Protein AF-A0A534RTF3-F1 (afdb_monomer_lite)

Radius of gyration: 21.66 Å; chains: 1; bounding box: 36×32×64 Å

Secondary structure (DSSP, 8-state):
--PPPPHHHHHHHHHHHHHHH-----GGGHHHHHHHHHHHHHHTT-SSHHHHHHHHHHSPPPHHHHHHHHHHHS-----TTSSHHHHHHIIIIIHHHHHHHHHHHHT-

Foldseek 3Di:
DPDFADPVLLVLQQVLCCVLPVDHQPPVRSVLVLQLLQVLCVVVVHPGSRRSSCVPNVDPDDPVSNVSSCVSNDDPDDDPCRPVVVVVCCVVPVVVVVVVVVVVVVVD

Structure (mmCIF, N/CA/C/O backbone):
data_AF-A0A534RTF3-F1
#
_entry.id   AF-A0A534RTF3-F1
#
loop_
_atom_site.group_PDB
_atom_site.id
_atom_site.type_symbol
_atom_site.label_atom_id
_atom_site.label_alt_id
_atom_site.label_comp_id
_atom_site.label_asym_id
_atom_site.label_entity_id
_atom_site.label_seq_id
_atom_site.pdbx_PDB_ins_code
_atom_site.Cartn_x
_atom_site.Cartn_y
_atom_site.Cartn_z
_atom_site.occupancy
_atom_site.B_iso_or_equiv
_atom_site.auth_seq_id
_atom_site.auth_comp_id
_atom_site.auth_asym_id
_atom_site.auth_atom_id
_atom_site.pdbx_PDB_model_num
ATOM 1 N N . MET A 1 1 ? 9.918 16.752 -21.967 1.00 36.12 1 MET A N 1
ATOM 2 C CA . MET A 1 1 ? 8.608 16.076 -22.064 1.00 36.12 1 MET A CA 1
ATOM 3 C C . MET A 1 1 ? 8.803 14.637 -21.620 1.00 36.12 1 MET A C 1
ATOM 5 O O . MET A 1 1 ? 9.343 13.854 -22.387 1.00 36.12 1 MET A O 1
ATOM 9 N N . THR A 1 2 ? 8.488 14.307 -20.368 1.00 49.88 2 THR A N 1
ATOM 10 C CA . THR A 1 2 ? 8.573 12.922 -19.883 1.00 49.88 2 THR A CA 1
ATOM 11 C C . THR A 1 2 ? 7.442 12.149 -20.550 1.00 49.88 2 THR A C 1
ATOM 13 O O . THR A 1 2 ? 6.278 12.471 -20.319 1.00 49.88 2 THR A O 1
ATOM 16 N N . ARG A 1 3 ? 7.764 11.216 -21.453 1.00 65.06 3 ARG A N 1
ATOM 17 C CA . ARG A 1 3 ? 6.755 10.302 -22.003 1.00 65.06 3 ARG A CA 1
ATOM 18 C C . ARG A 1 3 ? 6.162 9.516 -20.830 1.00 65.06 3 ARG A C 1
ATOM 20 O O . ARG A 1 3 ? 6.918 9.039 -19.988 1.00 65.06 3 ARG A O 1
ATOM 27 N N . GLY A 1 4 ? 4.834 9.475 -20.747 1.00 78.69 4 GLY A N 1
ATOM 28 C CA . GLY A 1 4 ? 4.136 8.637 -19.773 1.00 78.69 4 GLY A CA 1
ATOM 29 C C . GLY A 1 4 ? 4.333 7.158 -20.095 1.00 78.69 4 GLY A C 1
ATOM 30 O O . GLY A 1 4 ? 4.724 6.813 -21.216 1.00 78.69 4 GLY A O 1
ATOM 31 N N . LEU A 1 5 ? 4.072 6.293 -19.117 1.00 92.00 5 LEU A N 1
ATOM 32 C CA . LEU A 1 5 ? 4.116 4.845 -19.334 1.00 92.00 5 LEU A CA 1
ATOM 33 C C . LEU A 1 5 ? 3.007 4.426 -20.306 1.00 92.00 5 LEU A C 1
ATOM 35 O O . LEU A 1 5 ? 1.962 5.071 -20.380 1.00 92.00 5 LEU A O 1
ATOM 39 N N . SER A 1 6 ? 3.223 3.345 -21.057 1.00 95.75 6 SER A N 1
ATOM 40 C CA . SER A 1 6 ? 2.178 2.821 -21.938 1.00 95.75 6 SER A CA 1
ATOM 41 C C . SER A 1 6 ? 1.028 2.217 -21.132 1.00 95.75 6 SER A C 1
ATOM 43 O O . SER A 1 6 ? 1.240 1.616 -20.078 1.00 95.75 6 SER A O 1
ATOM 45 N N . ASP A 1 7 ? -0.186 2.307 -21.672 1.00 96.12 7 ASP A N 1
ATOM 46 C CA . ASP A 1 7 ? -1.395 1.725 -21.077 1.00 96.12 7 ASP A CA 1
ATOM 47 C C . ASP A 1 7 ? -1.240 0.224 -20.786 1.00 96.12 7 ASP A C 1
ATOM 49 O O . ASP A 1 7 ? -1.666 -0.262 -19.741 1.00 96.12 7 ASP A O 1
ATOM 53 N N . GLN A 1 8 ? -0.558 -0.511 -21.672 1.00 96.75 8 GLN A N 1
ATOM 54 C CA . GLN A 1 8 ? -0.248 -1.927 -21.460 1.00 96.75 8 GLN A CA 1
ATOM 55 C C . GLN A 1 8 ? 0.618 -2.135 -20.211 1.00 96.75 8 GLN A C 1
ATOM 57 O O . GLN A 1 8 ? 0.325 -3.009 -19.397 1.00 96.75 8 GLN A O 1
ATOM 62 N N . LEU A 1 9 ? 1.670 -1.328 -20.047 1.00 96.69 9 LEU A N 1
ATOM 63 C CA . LEU A 1 9 ? 2.584 -1.436 -18.914 1.00 96.69 9 LEU A CA 1
ATOM 64 C C . LEU A 1 9 ? 1.892 -1.035 -17.606 1.00 96.69 9 LEU A C 1
ATOM 66 O O . LEU A 1 9 ? 2.083 -1.685 -16.583 1.00 96.69 9 LEU A O 1
ATOM 70 N N . LEU A 1 10 ? 1.042 -0.005 -17.647 1.00 97.81 10 LEU A N 1
ATOM 71 C CA . LEU A 1 10 ? 0.234 0.433 -16.507 1.00 97.81 10 LEU A CA 1
ATOM 72 C C . LEU A 1 10 ? -0.798 -0.616 -16.087 1.00 97.81 10 LEU A C 1
ATOM 74 O O . LEU A 1 10 ? -0.971 -0.845 -14.891 1.00 97.81 10 LEU A O 1
ATOM 78 N N . SER A 1 11 ? -1.438 -1.291 -17.045 1.00 98.00 11 SER A N 1
ATOM 79 C CA . SER A 1 11 ? -2.350 -2.404 -16.757 1.00 98.00 11 SER A CA 1
ATOM 80 C C . SER A 1 11 ? -1.622 -3.544 -16.044 1.00 98.00 11 SER A C 1
ATOM 82 O O . SER A 1 11 ? -2.045 -3.967 -14.970 1.00 98.00 11 SER A O 1
ATOM 84 N N . GLN A 1 12 ? -0.479 -3.982 -16.583 1.00 98.06 12 GLN A N 1
ATOM 85 C CA . GLN A 1 12 ? 0.331 -5.055 -15.991 1.00 98.06 12 GLN A CA 1
ATOM 86 C C . GLN A 1 12 ? 0.856 -4.687 -14.599 1.00 98.06 12 GLN A C 1
ATOM 88 O O . GLN A 1 12 ? 0.835 -5.508 -13.684 1.00 98.06 12 GLN A O 1
ATOM 93 N N . LEU A 1 13 ? 1.298 -3.440 -14.414 1.00 97.81 13 LEU A N 1
ATOM 94 C CA . LEU A 1 13 ? 1.702 -2.934 -13.105 1.00 97.81 13 LEU A CA 1
ATOM 95 C C . LEU A 1 13 ? 0.541 -2.925 -12.115 1.00 97.81 13 LEU A C 1
ATOM 97 O O . LEU A 1 13 ? 0.726 -3.340 -10.977 1.00 97.81 13 LEU A O 1
ATOM 101 N N . SER A 1 14 ? -0.645 -2.473 -12.530 1.00 97.81 14 SER A N 1
ATOM 102 C CA . SER A 1 14 ? -1.828 -2.470 -11.669 1.00 97.81 14 SER A CA 1
ATOM 103 C C . SER A 1 14 ? -2.176 -3.885 -11.210 1.00 97.81 14 SER A C 1
ATOM 105 O O . SER A 1 14 ? -2.444 -4.095 -10.029 1.00 97.81 14 SER A O 1
ATOM 107 N N . GLU A 1 15 ? -2.125 -4.868 -12.109 1.00 98.06 15 GLU A N 1
ATOM 108 C CA . GLU A 1 15 ? -2.339 -6.281 -11.775 1.00 98.06 15 GLU A CA 1
ATOM 109 C C . GLU A 1 15 ? -1.275 -6.803 -10.801 1.00 98.06 15 GLU A C 1
ATOM 111 O O . GLU A 1 15 ? -1.612 -7.387 -9.768 1.00 98.06 15 GLU A O 1
ATOM 116 N N . CYS A 1 16 ? 0.003 -6.535 -11.080 1.00 97.88 16 CYS A N 1
ATOM 117 C CA . CYS A 1 16 ? 1.115 -6.917 -10.214 1.00 97.88 16 CYS A CA 1
ATOM 118 C C . CYS A 1 16 ? 0.949 -6.330 -8.803 1.00 97.88 16 CYS A C 1
ATOM 120 O O . CYS A 1 16 ? 0.914 -7.072 -7.821 1.00 97.88 16 CYS A O 1
ATOM 122 N N . VAL A 1 17 ? 0.748 -5.017 -8.700 1.00 97.38 17 VAL A N 1
ATOM 123 C CA . VAL A 1 17 ? 0.550 -4.302 -7.433 1.00 97.38 17 VAL A CA 1
ATOM 124 C C . VAL A 1 17 ? -0.696 -4.800 -6.700 1.00 97.38 17 VAL A C 1
ATOM 126 O O . VAL A 1 17 ? -0.640 -5.024 -5.492 1.00 97.38 17 VAL A O 1
ATOM 129 N N . THR A 1 18 ? -1.795 -5.064 -7.409 1.00 97.94 18 THR A N 1
ATOM 130 C CA . THR A 1 18 ? -3.000 -5.649 -6.801 1.00 97.94 18 THR A CA 1
ATOM 131 C C . THR A 1 18 ? -2.689 -7.021 -6.200 1.00 97.94 18 THR A C 1
ATOM 133 O O . THR A 1 18 ? -3.084 -7.291 -5.070 1.00 97.94 18 THR A O 1
ATOM 136 N N . SER A 1 19 ? -1.939 -7.871 -6.910 1.00 97.00 19 SER A N 1
ATOM 137 C CA . SER A 1 19 ? -1.600 -9.220 -6.438 1.00 97.00 19 SER A CA 1
ATOM 138 C C . SER A 1 19 ? -0.663 -9.238 -5.225 1.00 97.00 19 SER A C 1
ATOM 140 O O . SER A 1 19 ? -0.788 -10.119 -4.380 1.00 97.00 19 SER A O 1
ATOM 142 N N . GLN A 1 20 ? 0.266 -8.279 -5.130 1.00 96.69 20 GLN A N 1
ATOM 143 C CA . GLN A 1 20 ? 1.298 -8.259 -4.086 1.00 96.69 20 GLN A CA 1
ATOM 144 C C . GLN A 1 20 ? 0.902 -7.414 -2.869 1.00 96.69 20 GLN A C 1
ATOM 146 O O . GLN A 1 20 ? 1.275 -7.740 -1.746 1.00 96.69 20 GLN A O 1
ATOM 151 N N . LEU A 1 21 ? 0.155 -6.326 -3.085 1.00 96.00 21 LEU A N 1
ATOM 152 C CA . LEU A 1 21 ? -0.162 -5.316 -2.067 1.00 96.00 21 LEU A CA 1
ATOM 153 C C . LEU A 1 21 ? -1.669 -5.162 -1.807 1.00 96.00 21 LEU A C 1
ATOM 155 O O . LEU A 1 21 ? -2.056 -4.461 -0.877 1.00 96.00 21 LEU A O 1
ATOM 159 N N . GLY A 1 22 ? -2.536 -5.756 -2.634 1.00 96.69 22 GLY A N 1
ATOM 160 C CA . GLY A 1 22 ? -3.990 -5.555 -2.556 1.00 96.69 22 GLY A CA 1
ATOM 161 C C . GLY A 1 22 ? -4.460 -4.169 -3.017 1.00 96.69 22 GLY A C 1
ATOM 162 O O . GLY A 1 22 ? -5.637 -3.839 -2.878 1.00 96.69 22 GLY A O 1
ATOM 163 N N . LEU A 1 23 ? -3.563 -3.344 -3.569 1.00 96.50 23 LEU A N 1
ATOM 164 C CA . LEU A 1 23 ? -3.877 -1.995 -4.035 1.00 96.50 23 LEU A CA 1
ATOM 165 C C . LEU A 1 23 ? -4.332 -2.028 -5.496 1.00 96.50 23 LEU A C 1
ATOM 167 O O . LEU A 1 23 ? -3.533 -2.257 -6.399 1.00 96.50 23 LEU A O 1
ATOM 171 N N . HIS A 1 24 ? -5.613 -1.753 -5.731 1.00 95.88 24 HIS A N 1
ATOM 172 C CA . HIS A 1 24 ? -6.181 -1.723 -7.077 1.00 95.88 24 HIS A CA 1
ATOM 173 C C . HIS A 1 24 ? -6.130 -0.316 -7.697 1.00 95.88 24 HIS A C 1
ATOM 175 O O . HIS A 1 24 ? -6.667 0.649 -7.139 1.00 95.88 24 HIS A O 1
ATOM 181 N N . PHE A 1 25 ? -5.524 -0.207 -8.884 1.00 97.00 25 PHE A N 1
ATOM 182 C CA . PHE A 1 25 ? -5.394 1.036 -9.649 1.00 97.00 25 PHE A CA 1
ATOM 183 C C . PHE A 1 25 ? -6.191 0.958 -10.963 1.00 97.00 25 PHE A C 1
ATOM 185 O O . PHE A 1 25 ? -5.629 0.646 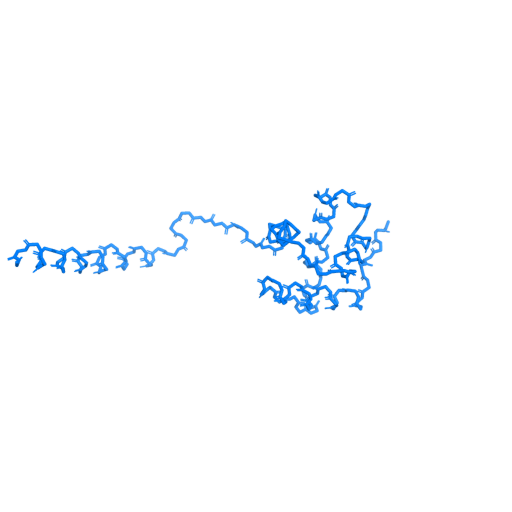-12.014 1.00 97.00 25 PHE A O 1
ATOM 192 N N . PRO A 1 26 ? -7.502 1.277 -10.952 1.00 96.50 26 PRO A N 1
ATOM 193 C CA . PRO A 1 26 ? -8.279 1.339 -12.189 1.00 96.50 26 PRO A CA 1
ATOM 194 C C . PRO A 1 26 ? -7.706 2.405 -13.134 1.00 96.50 26 PRO A C 1
ATOM 196 O O . PRO A 1 26 ? -7.014 3.319 -12.687 1.00 96.50 26 PRO A O 1
ATOM 199 N N . GLN A 1 27 ? -8.054 2.352 -14.423 1.00 96.56 27 GLN A N 1
ATOM 200 C CA . GLN A 1 27 ? -7.514 3.257 -15.452 1.00 96.56 27 GLN A CA 1
ATOM 201 C C . GLN A 1 27 ? -7.587 4.747 -15.071 1.00 96.56 27 GLN A C 1
ATOM 203 O O . GLN A 1 27 ? -6.633 5.497 -15.274 1.00 96.56 27 GLN A O 1
ATOM 208 N N . ALA A 1 28 ? -8.678 5.174 -14.423 1.00 96.75 28 ALA A N 1
ATOM 209 C CA . ALA A 1 28 ? -8.846 6.544 -13.926 1.00 96.75 28 ALA A CA 1
ATOM 210 C C . ALA A 1 28 ? -7.757 6.986 -12.920 1.00 96.75 28 ALA A C 1
ATOM 212 O O . ALA A 1 28 ? -7.506 8.180 -12.766 1.00 96.75 28 ALA A O 1
ATOM 213 N N . ARG A 1 29 ? -7.098 6.034 -12.250 1.00 96.75 29 ARG A N 1
ATOM 214 C CA . ARG A 1 29 ? -6.022 6.234 -11.271 1.00 96.75 29 ARG A CA 1
ATOM 215 C C . ARG A 1 29 ? -4.633 5.859 -11.791 1.00 96.75 29 ARG A C 1
ATOM 217 O O . ARG A 1 29 ? -3.675 5.913 -11.026 1.00 96.75 29 ARG A O 1
ATOM 224 N N . TRP A 1 30 ? -4.460 5.539 -13.073 1.00 96.62 30 TRP A N 1
ATOM 225 C CA . TRP A 1 30 ? -3.131 5.218 -13.614 1.00 96.62 30 TRP A CA 1
ATOM 226 C C . TRP A 1 30 ? -2.125 6.360 -13.497 1.00 96.62 30 TRP A C 1
ATOM 228 O O . TRP A 1 30 ? -0.937 6.113 -13.333 1.00 96.62 30 TRP A O 1
ATOM 238 N N . ARG A 1 31 ? -2.593 7.612 -13.475 1.00 95.75 31 ARG A N 1
ATOM 239 C CA . ARG A 1 31 ? -1.731 8.764 -13.172 1.00 95.75 31 ARG A CA 1
ATOM 240 C C . ARG A 1 31 ? -1.150 8.715 -11.756 1.00 95.75 31 ARG A C 1
ATOM 242 O O . ARG A 1 31 ? -0.039 9.194 -11.546 1.00 95.75 31 ARG A O 1
ATOM 249 N N . ASP A 1 32 ? -1.885 8.160 -10.792 1.00 96.31 32 ASP A N 1
ATOM 250 C CA . ASP A 1 32 ? -1.383 7.942 -9.432 1.00 96.31 32 ASP A CA 1
ATOM 251 C C . ASP A 1 32 ? -0.376 6.798 -9.397 1.00 96.31 32 ASP A C 1
ATOM 253 O O . ASP A 1 32 ? 0.688 6.952 -8.804 1.00 96.31 32 ASP A O 1
ATOM 257 N N . LEU A 1 33 ? -0.689 5.691 -10.079 1.00 97.44 33 LEU A N 1
ATOM 258 C CA . LEU A 1 33 ? 0.214 4.549 -10.202 1.00 97.44 33 LEU A CA 1
ATOM 259 C C . LEU A 1 33 ? 1.544 4.968 -10.837 1.00 97.44 33 LEU A C 1
ATOM 261 O O . LEU A 1 33 ? 2.597 4.733 -10.258 1.00 97.44 33 LEU A O 1
ATOM 265 N N . GLU A 1 34 ? 1.510 5.658 -11.979 1.00 97.06 34 GLU A N 1
ATOM 266 C CA . GLU A 1 34 ? 2.716 6.151 -12.647 1.00 97.06 34 GLU A CA 1
ATOM 267 C C . GLU A 1 34 ? 3.537 7.067 -11.732 1.00 97.06 34 GLU A C 1
ATOM 269 O O . GLU A 1 34 ? 4.764 6.964 -11.686 1.00 97.06 34 GLU A O 1
ATOM 274 N N . ARG A 1 35 ? 2.870 7.962 -10.992 1.00 96.06 35 ARG A N 1
ATOM 275 C CA . ARG A 1 35 ? 3.541 8.859 -10.048 1.00 96.06 35 ARG A CA 1
ATOM 276 C C . ARG A 1 35 ? 4.251 8.072 -8.947 1.00 96.06 35 ARG A C 1
ATOM 278 O O . ARG A 1 35 ? 5.415 8.360 -8.693 1.00 96.06 35 ARG A O 1
ATOM 285 N N . GLY A 1 36 ? 3.594 7.079 -8.350 1.00 97.00 36 GLY A N 1
ATOM 286 C CA . GLY A 1 36 ? 4.209 6.229 -7.329 1.00 97.00 36 GLY A CA 1
ATOM 287 C C . GLY A 1 36 ? 5.364 5.388 -7.875 1.00 97.00 36 GLY A C 1
ATOM 288 O O . GLY A 1 36 ? 6.430 5.358 -7.274 1.00 97.00 36 GLY A O 1
ATOM 289 N N . ILE A 1 37 ? 5.226 4.805 -9.073 1.00 97.56 37 ILE A N 1
ATOM 290 C CA . ILE A 1 37 ? 6.327 4.077 -9.733 1.00 97.56 37 ILE A CA 1
ATOM 291 C C . ILE A 1 37 ? 7.509 5.000 -10.029 1.00 97.56 37 ILE A C 1
ATOM 293 O O . ILE A 1 37 ? 8.661 4.594 -9.891 1.00 97.56 37 ILE A O 1
ATOM 297 N N . ARG A 1 38 ? 7.255 6.256 -10.401 1.00 96.94 38 ARG A N 1
ATOM 298 C CA . ARG A 1 38 ? 8.311 7.252 -10.600 1.00 96.94 38 ARG A CA 1
ATOM 299 C C . ARG A 1 38 ? 9.028 7.606 -9.299 1.00 96.94 38 ARG A C 1
ATOM 301 O O . ARG A 1 38 ? 10.237 7.815 -9.336 1.00 96.94 38 ARG A O 1
ATOM 308 N N . SER A 1 39 ? 8.320 7.689 -8.17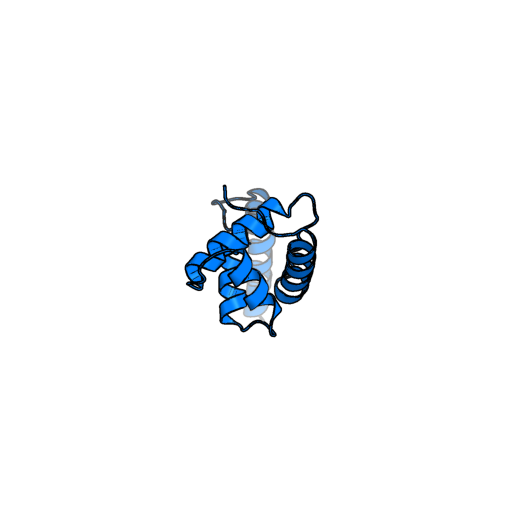6 1.00 96.31 39 SER A N 1
ATOM 309 C CA . SER A 1 39 ? 8.962 7.889 -6.876 1.00 96.31 39 SER A CA 1
ATOM 310 C C . SER A 1 39 ? 9.780 6.662 -6.470 1.00 96.31 39 SER A C 1
ATOM 312 O O . SER A 1 39 ? 10.974 6.797 -6.211 1.00 96.31 39 SER A O 1
ATOM 314 N N . ALA A 1 40 ? 9.199 5.464 -6.574 1.00 97.19 40 ALA A N 1
ATOM 315 C CA . ALA A 1 40 ? 9.884 4.203 -6.295 1.00 97.19 40 ALA A CA 1
ATOM 316 C C . ALA A 1 40 ? 11.126 4.007 -7.181 1.00 97.19 40 ALA A C 1
ATOM 318 O O . ALA A 1 40 ? 12.160 3.543 -6.714 1.00 97.19 40 ALA A O 1
ATOM 319 N N . ALA A 1 41 ? 11.078 4.436 -8.447 1.00 97.06 41 ALA A N 1
ATOM 320 C CA . ALA A 1 41 ? 12.221 4.394 -9.358 1.00 97.06 41 ALA A CA 1
ATOM 321 C C . ALA A 1 41 ? 13.454 5.123 -8.800 1.00 97.06 41 ALA A C 1
ATOM 323 O O . ALA A 1 41 ? 14.578 4.659 -9.002 1.00 97.06 41 ALA A O 1
ATOM 324 N N . ARG A 1 42 ? 13.246 6.237 -8.082 1.00 96.50 42 ARG A N 1
ATOM 325 C CA . ARG A 1 42 ? 14.322 7.005 -7.439 1.00 96.50 42 ARG A CA 1
ATOM 326 C C . ARG A 1 42 ? 14.914 6.251 -6.256 1.00 96.50 42 ARG A C 1
ATOM 328 O O . ARG A 1 42 ? 16.127 6.270 -6.091 1.00 96.50 42 ARG A O 1
ATOM 335 N N . GLU A 1 43 ? 14.074 5.589 -5.468 1.00 96.25 43 GLU A N 1
ATOM 336 C CA . GLU A 1 43 ? 14.511 4.790 -4.321 1.00 96.25 43 GLU A CA 1
ATOM 337 C C . GLU A 1 43 ? 15.258 3.523 -4.759 1.00 96.25 43 GLU A C 1
ATOM 339 O O . GLU A 1 43 ? 16.296 3.183 -4.197 1.00 96.25 43 GLU A O 1
ATOM 344 N N . PHE A 1 44 ? 14.810 2.88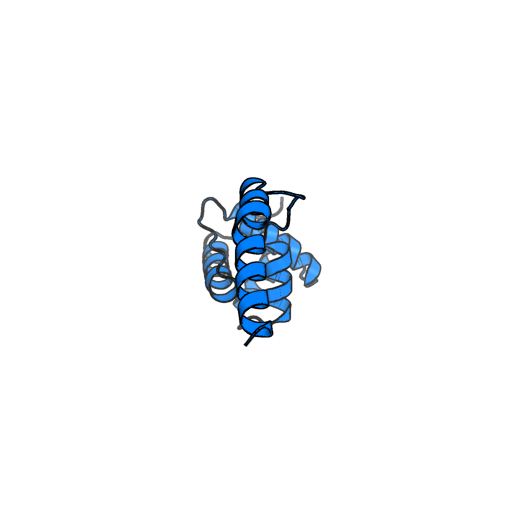6 -5.842 1.00 96.00 44 PHE A N 1
ATOM 345 C CA . PHE A 1 44 ? 15.505 1.753 -6.454 1.00 96.00 44 PHE A CA 1
ATOM 346 C C . PHE A 1 44 ? 16.778 2.138 -7.225 1.00 96.00 44 PHE A C 1
ATOM 348 O O . PHE A 1 44 ? 17.524 1.253 -7.642 1.00 96.00 44 PHE A O 1
ATOM 355 N N . GLY A 1 45 ? 17.031 3.430 -7.461 1.00 95.56 45 GLY A N 1
ATOM 356 C CA . GLY A 1 45 ? 18.170 3.894 -8.263 1.00 95.56 45 GLY A CA 1
ATOM 357 C C . GLY A 1 45 ? 18.056 3.575 -9.760 1.00 95.56 45 GLY A C 1
ATOM 358 O O . GLY A 1 45 ? 19.059 3.547 -10.471 1.00 95.56 45 GLY A O 1
ATOM 359 N N . THR A 1 46 ? 16.844 3.322 -10.253 1.00 95.69 46 THR A N 1
ATOM 360 C CA . THR A 1 46 ? 16.581 3.101 -11.684 1.00 95.69 46 THR A CA 1
ATOM 361 C C . THR A 1 46 ? 16.525 4.435 -12.442 1.00 95.69 46 THR A C 1
ATOM 363 O O . THR A 1 46 ? 16.136 5.452 -11.864 1.00 95.69 46 THR A O 1
ATOM 366 N N . PRO A 1 47 ? 16.898 4.468 -13.736 1.00 93.50 47 PRO A N 1
ATOM 367 C CA . PRO A 1 47 ? 17.050 5.725 -14.475 1.00 93.50 47 PRO A CA 1
ATOM 368 C C . PRO A 1 47 ? 15.725 6.460 -14.714 1.00 93.50 47 PRO A C 1
ATOM 370 O O . PRO A 1 47 ? 15.695 7.690 -14.751 1.00 93.50 47 PRO A O 1
ATOM 373 N N . ASP A 1 48 ? 14.628 5.720 -14.873 1.00 94.62 48 ASP A N 1
ATOM 374 C CA . ASP A 1 48 ? 13.300 6.266 -15.123 1.00 94.62 48 ASP A CA 1
ATOM 375 C C . ASP A 1 48 ? 12.192 5.277 -14.721 1.00 94.62 48 ASP A C 1
ATOM 377 O O . ASP A 1 48 ? 12.433 4.107 -14.406 1.00 94.62 48 ASP A O 1
ATOM 381 N N . ALA A 1 49 ? 10.952 5.772 -14.732 1.00 95.56 49 ALA A N 1
ATOM 382 C CA . ALA A 1 49 ? 9.774 4.994 -14.365 1.00 95.56 49 ALA A CA 1
ATOM 383 C C . ALA A 1 49 ? 9.515 3.808 -15.311 1.00 95.56 49 ALA A C 1
ATOM 385 O O . ALA A 1 49 ? 8.968 2.803 -14.869 1.00 95.56 49 ALA A O 1
ATOM 386 N N . GLU A 1 50 ? 9.892 3.899 -16.590 1.00 96.12 50 GLU A N 1
ATOM 387 C CA . GLU A 1 50 ? 9.650 2.825 -17.559 1.00 96.12 50 GLU A CA 1
ATOM 388 C C . GLU A 1 50 ? 10.598 1.648 -17.316 1.00 96.12 50 GLU A C 1
ATOM 390 O O . GLU A 1 50 ? 10.169 0.495 -17.263 1.00 96.12 50 GLU A O 1
ATOM 395 N N . SER A 1 51 ? 11.874 1.945 -17.095 1.00 96.31 51 SER A N 1
ATOM 396 C CA . SER A 1 51 ? 12.907 0.982 -16.727 1.00 96.31 51 SER A CA 1
ATOM 397 C C . SER A 1 51 ? 12.572 0.309 -15.395 1.00 96.31 51 SER A C 1
ATOM 399 O O . SER A 1 51 ? 12.645 -0.915 -15.295 1.00 96.31 51 SER A O 1
ATOM 401 N N . CYS A 1 52 ? 12.124 1.090 -14.404 1.00 97.25 52 CYS A N 1
ATOM 402 C CA . CYS A 1 52 ? 11.624 0.581 -13.125 1.00 97.25 52 CYS A CA 1
ATOM 403 C C . CYS A 1 52 ? 10.446 -0.381 -13.320 1.00 97.25 52 CYS A C 1
ATOM 405 O O . CYS A 1 52 ? 10.480 -1.514 -12.847 1.00 97.25 52 CYS A O 1
ATOM 407 N N . ALA A 1 53 ? 9.430 0.040 -14.074 1.00 97.19 53 ALA A N 1
ATOM 408 C CA . ALA A 1 53 ? 8.240 -0.756 -14.336 1.00 97.19 53 ALA A CA 1
ATOM 409 C C . ALA A 1 53 ? 8.565 -2.095 -15.010 1.00 97.19 53 ALA A C 1
ATOM 411 O O . ALA A 1 53 ? 8.103 -3.146 -14.570 1.00 97.19 53 ALA A O 1
ATOM 412 N N . ARG A 1 54 ? 9.396 -2.073 -16.057 1.00 97.38 54 ARG A N 1
ATOM 413 C CA . ARG A 1 54 ? 9.824 -3.289 -16.763 1.00 97.38 54 ARG A CA 1
ATOM 414 C C . ARG A 1 54 ? 10.622 -4.216 -15.850 1.00 97.38 54 ARG A C 1
ATOM 416 O O . ARG A 1 54 ? 10.416 -5.423 -15.893 1.00 97.38 54 ARG A O 1
ATOM 423 N N . TRP A 1 55 ? 11.501 -3.661 -15.016 1.00 97.44 55 TRP A N 1
ATOM 424 C CA . TRP A 1 55 ? 12.272 -4.430 -14.042 1.00 97.44 55 TRP A CA 1
ATOM 425 C C . TRP A 1 55 ? 11.377 -5.097 -12.991 1.00 97.44 55 TRP A C 1
ATOM 427 O O . TRP A 1 55 ? 11.494 -6.304 -12.786 1.00 97.44 55 TRP A O 1
ATOM 437 N N . LEU A 1 56 ? 10.433 -4.360 -12.400 1.00 97.44 56 LEU A N 1
ATOM 438 C CA . LEU A 1 56 ? 9.466 -4.894 -11.432 1.00 97.44 56 LEU A CA 1
ATOM 439 C C . LEU A 1 56 ? 8.599 -6.019 -12.017 1.00 97.44 56 LEU A C 1
ATOM 441 O O . LEU A 1 56 ? 8.229 -6.940 -11.301 1.00 97.44 56 LEU A O 1
ATOM 445 N N . LEU A 1 57 ? 8.296 -5.969 -13.316 1.00 97.75 57 LEU A N 1
ATOM 446 C CA . LEU A 1 57 ? 7.510 -6.997 -14.007 1.00 97.75 57 LEU A CA 1
ATOM 447 C C . LEU A 1 57 ? 8.348 -8.172 -14.542 1.00 97.75 57 LEU A C 1
ATOM 449 O O . LEU A 1 57 ? 7.783 -9.161 -15.005 1.00 97.75 57 LEU A O 1
ATOM 453 N N . SER A 1 58 ? 9.681 -8.080 -14.513 1.00 97.31 58 SER A N 1
ATOM 454 C CA . SER A 1 58 ? 10.570 -9.087 -15.114 1.00 97.31 58 SER A CA 1
ATOM 455 C C . SER A 1 58 ? 10.729 -10.365 -14.285 1.00 97.31 58 SER A C 1
ATOM 457 O O . SER A 1 58 ? 11.099 -11.407 -14.825 1.00 97.31 58 SER A O 1
ATOM 459 N N . ALA A 1 59 ? 10.458 -10.295 -12.982 1.00 95.44 59 ALA A N 1
ATOM 460 C CA . ALA A 1 59 ? 10.603 -11.396 -12.039 1.00 95.44 59 ALA A CA 1
ATOM 461 C C . ALA A 1 59 ? 9.670 -11.185 -10.833 1.00 95.44 59 ALA A C 1
ATOM 463 O O . ALA A 1 59 ? 9.212 -10.064 -10.608 1.00 95.44 59 ALA A O 1
ATOM 464 N N . PRO A 1 60 ? 9.394 -12.231 -10.032 1.00 96.31 60 PRO A N 1
ATOM 465 C CA . PRO A 1 60 ? 8.667 -12.071 -8.778 1.00 96.31 60 PRO A CA 1
ATOM 466 C C . PRO A 1 60 ? 9.323 -11.030 -7.866 1.00 96.31 60 PRO A C 1
ATOM 468 O O . PRO A 1 60 ? 10.548 -11.005 -7.722 1.00 96.31 60 PRO A O 1
ATOM 471 N N . LEU A 1 61 ? 8.502 -10.195 -7.228 1.00 97.19 61 LEU A N 1
ATOM 472 C CA . LEU A 1 61 ? 9.000 -9.150 -6.343 1.00 97.19 61 LEU A CA 1
ATOM 473 C C . LEU A 1 61 ? 9.608 -9.741 -5.072 1.00 97.19 61 LEU A C 1
ATOM 475 O O . LEU A 1 61 ? 9.057 -10.631 -4.424 1.00 97.19 61 LEU A O 1
ATOM 479 N N . THR A 1 62 ? 10.744 -9.185 -4.685 1.00 97.44 62 THR A N 1
ATOM 480 C CA . THR A 1 62 ? 11.350 -9.407 -3.377 1.00 97.44 62 THR A CA 1
ATOM 481 C C . THR A 1 62 ? 10.589 -8.643 -2.296 1.00 97.44 62 THR A C 1
ATOM 483 O O . THR A 1 62 ? 9.949 -7.625 -2.560 1.00 97.44 62 THR A O 1
ATOM 486 N N . LYS A 1 63 ? 10.733 -9.079 -1.041 1.00 97.19 63 LYS A N 1
ATOM 487 C CA . LYS A 1 63 ? 10.136 -8.398 0.116 1.00 97.19 63 LYS A CA 1
ATOM 488 C C . LYS A 1 63 ? 10.501 -6.906 0.180 1.00 97.19 63 LYS A C 1
ATOM 490 O O . LYS A 1 63 ? 9.620 -6.082 0.377 1.00 97.19 63 LYS A O 1
ATOM 495 N N . ASN A 1 64 ? 11.768 -6.562 -0.056 1.00 96.81 64 ASN A N 1
ATOM 496 C CA . ASN A 1 64 ? 12.231 -5.171 -0.030 1.00 96.81 64 ASN A CA 1
ATOM 497 C C . ASN A 1 64 ? 11.576 -4.316 -1.131 1.00 96.81 64 ASN A C 1
ATOM 499 O O . ASN A 1 64 ? 11.202 -3.175 -0.893 1.00 96.81 64 ASN A O 1
ATOM 503 N N . GLN A 1 65 ? 11.388 -4.871 -2.336 1.00 97.88 65 GLN A N 1
ATOM 504 C CA . GLN A 1 65 ? 10.671 -4.165 -3.404 1.00 97.88 65 GLN A CA 1
ATOM 505 C C . GLN A 1 65 ? 9.203 -3.934 -3.042 1.00 97.88 65 GLN A C 1
ATOM 507 O O . GLN A 1 65 ? 8.677 -2.861 -3.319 1.00 97.88 65 GLN A O 1
ATOM 512 N N . ILE A 1 66 ? 8.553 -4.914 -2.409 1.00 97.88 66 ILE A N 1
ATOM 513 C CA . ILE A 1 66 ? 7.171 -4.779 -1.933 1.00 97.88 66 ILE A CA 1
ATOM 514 C C . ILE A 1 66 ? 7.075 -3.676 -0.871 1.00 97.88 66 ILE A C 1
ATOM 516 O O . ILE A 1 66 ? 6.168 -2.855 -0.944 1.00 97.88 66 ILE A O 1
ATOM 520 N N . GLU A 1 67 ? 8.009 -3.620 0.080 1.00 97.56 67 GLU A N 1
ATOM 521 C CA . GLU A 1 67 ? 8.038 -2.595 1.135 1.00 97.56 67 GLU A CA 1
ATOM 522 C C . GLU A 1 67 ? 8.225 -1.180 0.567 1.00 97.56 67 GLU A C 1
ATOM 524 O O . GLU A 1 67 ? 7.473 -0.274 0.926 1.00 97.56 67 GLU A O 1
ATOM 529 N N . ILE A 1 68 ? 9.149 -1.007 -0.381 1.00 97.50 68 ILE A N 1
ATOM 530 C CA . ILE A 1 68 ? 9.360 0.271 -1.079 1.00 97.50 68 ILE A CA 1
ATOM 531 C C . ILE A 1 68 ? 8.105 0.679 -1.858 1.00 97.50 68 ILE A C 1
ATOM 533 O O . ILE A 1 68 ? 7.609 1.797 -1.727 1.00 97.50 68 ILE A O 1
ATOM 537 N N . LEU A 1 69 ? 7.523 -0.245 -2.626 1.00 97.88 69 LEU A N 1
ATOM 538 C CA . LEU A 1 69 ? 6.283 0.027 -3.351 1.00 97.88 69 LEU A CA 1
ATOM 539 C C . LEU A 1 69 ? 5.128 0.375 -2.408 1.00 97.88 69 LEU A C 1
ATOM 541 O O . LEU A 1 69 ? 4.335 1.254 -2.731 1.00 97.88 69 LEU A O 1
ATOM 545 N N . ALA A 1 70 ? 5.026 -0.277 -1.248 1.00 97.19 70 ALA A N 1
ATOM 546 C CA . ALA A 1 70 ? 4.015 0.050 -0.249 1.00 97.19 70 ALA A CA 1
ATOM 547 C C . ALA A 1 70 ? 4.189 1.483 0.274 1.00 97.19 70 ALA A C 1
ATOM 549 O O . ALA A 1 70 ? 3.201 2.211 0.368 1.00 97.19 70 ALA A O 1
ATOM 550 N N . SER A 1 71 ? 5.425 1.903 0.562 1.00 95.88 71 SER A N 1
ATOM 551 C CA . SER A 1 71 ? 5.734 3.271 0.999 1.00 95.88 71 SER A CA 1
ATOM 552 C C . SER A 1 71 ? 5.304 4.315 -0.038 1.00 95.88 71 SER A C 1
ATOM 554 O O . SER A 1 71 ? 4.664 5.305 0.304 1.00 95.88 71 SER A O 1
ATOM 556 N N . GLU A 1 72 ? 5.574 4.056 -1.319 1.00 96.62 72 GLU A N 1
ATOM 557 C CA . GLU A 1 72 ? 5.353 5.031 -2.396 1.00 96.62 72 GLU A CA 1
ATOM 558 C C . GLU A 1 72 ? 3.934 5.026 -2.993 1.00 96.62 72 GLU A C 1
ATOM 560 O O . GLU A 1 72 ? 3.514 6.003 -3.621 1.00 96.62 72 GLU A O 1
ATOM 565 N N . LEU A 1 73 ? 3.181 3.931 -2.841 1.00 96.88 73 LEU A N 1
ATOM 566 C CA . LEU A 1 73 ? 1.842 3.774 -3.431 1.00 96.88 73 LEU A CA 1
ATOM 567 C C . LEU A 1 73 ? 0.696 3.941 -2.429 1.00 96.88 73 LEU A C 1
ATOM 569 O O . LEU A 1 73 ? -0.459 4.077 -2.851 1.00 96.88 73 LEU A O 1
ATOM 573 N N . THR A 1 74 ? 0.975 3.913 -1.125 1.00 95.44 74 THR A N 1
ATOM 574 C CA . THR A 1 74 ? -0.047 4.109 -0.089 1.00 95.44 74 THR A CA 1
ATOM 575 C C . THR A 1 74 ? -0.174 5.574 0.323 1.00 95.44 74 THR A C 1
ATOM 577 O O . THR A 1 74 ? 0.717 6.391 0.120 1.00 95.44 74 THR A O 1
ATOM 580 N N . VAL A 1 75 ? -1.333 5.922 0.883 1.00 91.31 75 VAL A N 1
ATOM 581 C CA . VAL A 1 75 ? -1.605 7.250 1.449 1.00 91.31 75 VAL A CA 1
ATOM 582 C C . VAL A 1 75 ? -1.386 7.141 2.956 1.00 91.31 75 VAL A C 1
ATOM 584 O O . VAL A 1 75 ? -2.223 6.577 3.663 1.00 91.31 75 VAL A O 1
ATOM 587 N N . GLY A 1 76 ? -0.230 7.607 3.428 1.00 88.31 76 GLY A N 1
ATOM 588 C CA . GLY A 1 76 ? 0.199 7.487 4.827 1.00 88.31 76 GLY A CA 1
ATOM 589 C C . GLY A 1 76 ? -0.358 8.569 5.758 1.00 88.31 76 GLY A C 1
ATOM 590 O O . GLY A 1 76 ? -0.169 8.501 6.973 1.00 88.31 76 GLY A O 1
ATOM 591 N N . GLU A 1 77 ? -1.040 9.581 5.221 1.00 91.25 77 GLU A N 1
ATOM 592 C CA . GLU A 1 77 ? -1.521 10.723 5.985 1.00 91.25 77 GLU A CA 1
ATOM 593 C C . GLU A 1 77 ? -2.590 10.319 7.007 1.00 91.25 77 GLU A C 1
ATOM 595 O O . GLU A 1 77 ? -3.631 9.717 6.705 1.00 91.25 77 GLU A O 1
ATOM 600 N N . THR A 1 78 ? -2.346 10.721 8.251 1.00 92.25 78 THR A N 1
ATOM 601 C CA . THR A 1 78 ? -3.245 10.512 9.382 1.00 92.25 78 THR A CA 1
ATOM 602 C C . THR A 1 78 ? -3.184 11.698 10.342 1.00 92.25 78 THR A C 1
ATOM 604 O O . THR A 1 78 ? -2.317 12.562 10.229 1.00 92.25 78 THR A O 1
ATOM 607 N N . TYR A 1 79 ? -4.124 11.760 11.281 1.00 93.56 79 TYR A N 1
ATOM 608 C CA . TYR A 1 79 ? -4.207 12.821 12.281 1.00 93.56 79 TYR A CA 1
ATOM 609 C C . TYR A 1 79 ? -4.776 12.292 13.601 1.00 93.56 79 TYR A C 1
ATOM 611 O O . TYR A 1 79 ? -5.481 11.278 13.634 1.00 93.56 79 TYR A O 1
ATOM 619 N N . PHE A 1 80 ? -4.446 12.967 14.706 1.00 96.19 80 PHE A N 1
ATOM 620 C CA . PHE A 1 80 ? -4.966 12.610 16.026 1.00 96.19 80 PHE A CA 1
ATOM 621 C C . PHE A 1 80 ? -6.489 12.703 16.045 1.00 96.19 80 PHE A C 1
ATOM 623 O O . PHE A 1 80 ? -7.067 13.643 15.504 1.00 96.19 80 PHE A O 1
ATOM 630 N N . PHE A 1 81 ? -7.125 11.715 16.680 1.00 94.25 81 PHE A N 1
ATOM 631 C CA . PHE A 1 81 ? -8.582 11.610 16.756 1.00 94.25 81 PHE A CA 1
ATOM 632 C C . PHE A 1 81 ? -9.263 11.664 15.377 1.00 94.25 81 PHE A C 1
ATOM 634 O O . PHE A 1 81 ? -10.298 12.303 15.218 1.00 94.25 81 PHE A O 1
ATOM 641 N N . ARG A 1 82 ? -8.692 10.969 14.377 1.00 94.69 82 ARG A N 1
ATOM 642 C CA . ARG A 1 82 ? -9.213 10.928 12.998 1.00 94.69 82 ARG A CA 1
ATOM 643 C C . ARG A 1 82 ? -10.701 10.611 12.891 1.00 94.69 82 ARG A C 1
ATOM 645 O O . ARG A 1 82 ? -11.398 11.189 12.061 1.00 94.69 82 ARG A O 1
ATOM 652 N N . GLU A 1 83 ? -11.164 9.710 13.748 1.00 96.50 83 GLU A N 1
ATOM 653 C CA . GLU A 1 83 ? -12.565 9.336 13.893 1.00 96.50 83 GLU A CA 1
ATOM 654 C C . GLU A 1 83 ? -12.929 9.438 15.389 1.00 96.50 83 GLU A C 1
ATOM 656 O O . GLU A 1 83 ? -12.722 8.487 16.148 1.00 96.50 83 GLU A O 1
ATOM 661 N N . PRO A 1 84 ? -13.384 10.614 15.868 1.00 96.19 84 PRO A N 1
ATOM 662 C CA . PRO A 1 84 ? -13.581 10.861 17.299 1.00 96.19 84 PRO A CA 1
ATOM 663 C C . PRO A 1 84 ? -14.600 9.923 17.955 1.00 96.19 84 PRO A C 1
ATOM 665 O O .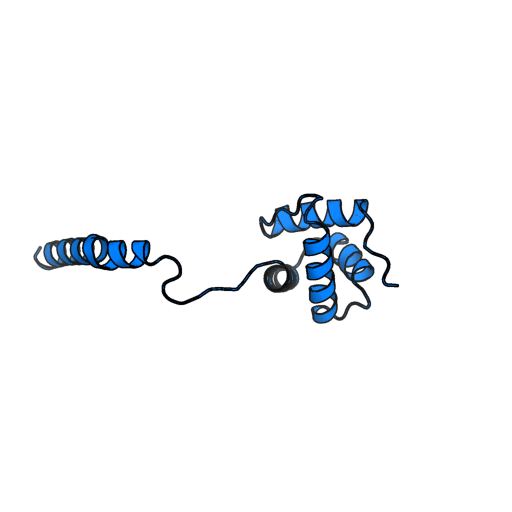 PRO A 1 84 ? -14.474 9.596 19.136 1.00 96.19 84 PRO A O 1
ATOM 668 N N . ARG A 1 85 ? -15.603 9.454 17.201 1.00 97.50 85 ARG A N 1
ATOM 669 C CA . ARG A 1 85 ? -16.663 8.589 17.730 1.00 97.50 85 ARG A CA 1
ATOM 670 C C . ARG A 1 85 ? -16.130 7.218 18.147 1.00 97.50 85 ARG A C 1
ATOM 672 O O . ARG A 1 85 ? -16.579 6.686 19.159 1.00 97.50 85 ARG A O 1
ATOM 679 N N . SER A 1 86 ? -15.155 6.670 17.426 1.00 97.38 86 SER A N 1
ATOM 680 C CA . SER A 1 86 ? -14.473 5.419 17.769 1.00 97.38 86 SER A CA 1
ATOM 681 C C . SER A 1 86 ? -13.765 5.542 19.111 1.00 97.38 86 SER A C 1
ATOM 683 O O . SER A 1 86 ? -13.852 4.628 19.926 1.00 97.38 86 SER A O 1
ATOM 685 N N . PHE A 1 87 ? -13.130 6.687 19.385 1.00 97.12 87 PHE A N 1
ATOM 686 C CA . PHE A 1 87 ? -12.502 6.949 20.683 1.00 97.12 87 PHE A CA 1
ATOM 687 C C . PHE A 1 87 ? -13.531 7.104 21.808 1.00 97.12 87 PHE A C 1
ATOM 689 O O . PHE A 1 87 ? -13.312 6.566 22.892 1.00 97.12 87 PHE A O 1
ATOM 696 N N . ALA A 1 88 ? -14.667 7.764 21.555 1.00 97.94 88 ALA A N 1
ATOM 697 C CA . ALA A 1 88 ? -15.755 7.855 22.531 1.00 97.94 88 ALA A CA 1
ATOM 698 C C . ALA A 1 88 ? -16.312 6.465 22.883 1.00 97.94 88 ALA A C 1
ATOM 700 O O . ALA A 1 88 ? -16.389 6.101 24.052 1.00 97.94 88 ALA A O 1
ATOM 701 N N . ILE A 1 89 ? -16.606 5.631 21.879 1.00 98.19 89 ILE A N 1
ATOM 702 C CA . ILE A 1 89 ? -17.080 4.254 22.095 1.00 98.19 89 ILE A CA 1
ATOM 703 C C . ILE A 1 89 ? -16.027 3.419 22.833 1.00 98.19 89 ILE A C 1
ATOM 705 O O . ILE A 1 89 ? -16.372 2.657 23.742 1.00 98.19 89 ILE A O 1
ATOM 709 N N . LEU A 1 90 ? -14.751 3.566 22.466 1.00 97.81 90 LEU A N 1
ATOM 710 C CA . LEU A 1 90 ? -13.648 2.898 23.147 1.00 97.81 90 LEU A CA 1
ATOM 711 C C . LEU A 1 90 ? -13.625 3.263 24.639 1.00 97.81 90 LEU A C 1
ATOM 713 O O . LEU A 1 90 ? -13.606 2.364 25.477 1.00 97.81 90 LEU A O 1
ATOM 717 N N . GLY A 1 91 ? -13.679 4.557 24.967 1.00 97.62 91 GLY A N 1
ATOM 718 C CA . GLY A 1 91 ? -13.599 5.063 26.339 1.00 97.62 91 GLY A CA 1
ATOM 719 C 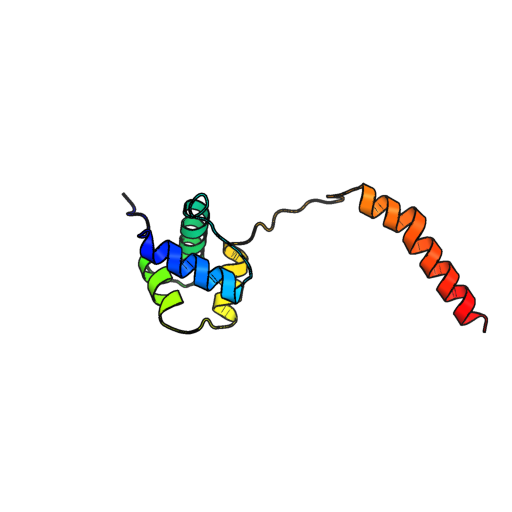C . GLY A 1 91 ? -14.838 4.796 27.192 1.00 97.62 91 GLY A C 1
ATOM 720 O O . GLY A 1 91 ? -14.716 4.413 28.351 1.00 97.62 91 GLY A O 1
ATOM 721 N N . GLU A 1 92 ? -16.028 4.973 26.628 1.00 97.94 92 GLU A N 1
ATOM 722 C CA . GLU A 1 92 ? -17.284 4.968 27.387 1.00 97.94 92 GLU A CA 1
ATOM 723 C C . GLU A 1 92 ? -17.954 3.592 27.434 1.00 97.94 92 GLU A C 1
ATOM 725 O O . GLU A 1 92 ? -18.765 3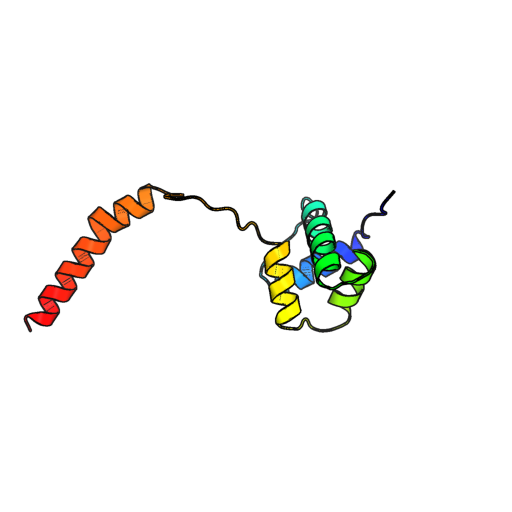.334 28.323 1.00 97.94 92 GLU A O 1
ATOM 730 N N . ARG A 1 93 ? -17.644 2.699 26.482 1.00 97.38 93 ARG A N 1
ATOM 731 C CA . ARG A 1 93 ? -18.303 1.387 26.375 1.00 97.38 93 ARG A CA 1
ATOM 732 C C . ARG A 1 93 ? -17.326 0.223 26.458 1.00 97.38 93 ARG A C 1
ATOM 734 O O . ARG A 1 93 ? -17.488 -0.634 27.321 1.00 97.38 93 ARG A O 1
ATOM 741 N N . ILE A 1 94 ? -16.313 0.200 25.593 1.00 97.81 94 ILE A N 1
ATOM 742 C CA . ILE A 1 94 ? -15.432 -0.970 25.450 1.00 97.81 94 ILE A CA 1
ATOM 743 C C . ILE A 1 94 ? -14.516 -1.122 26.670 1.00 97.81 94 ILE A C 1
ATOM 745 O O . ILE A 1 94 ? -14.484 -2.185 27.289 1.00 97.81 94 ILE A O 1
ATOM 749 N N . LEU A 1 95 ? -13.783 -0.070 27.050 1.00 97.94 95 LEU A N 1
ATOM 750 C CA . LEU A 1 95 ? -12.846 -0.136 28.176 1.00 97.94 95 LEU A CA 1
ATOM 751 C C . LEU A 1 95 ? -13.539 -0.471 29.514 1.00 97.94 95 LEU A C 1
ATOM 753 O O . LEU A 1 95 ? -13.050 -1.370 30.204 1.00 97.94 95 LEU A O 1
ATOM 757 N N . PRO A 1 96 ? -14.681 0.148 29.888 1.00 97.50 96 PRO A N 1
ATOM 758 C CA . PRO A 1 96 ? -15.393 -0.212 31.115 1.00 97.50 96 PRO A CA 1
ATOM 759 C C . PRO A 1 96 ? -15.838 -1.678 31.153 1.00 97.50 96 PRO A C 1
ATOM 761 O O . PRO A 1 96 ? -15.734 -2.334 32.192 1.00 97.50 96 PRO A O 1
ATOM 764 N N . GLU A 1 97 ? -16.305 -2.217 30.025 1.00 96.69 97 GLU A N 1
ATOM 765 C CA . GLU A 1 97 ? -16.740 -3.610 29.943 1.00 96.69 97 GLU A CA 1
ATOM 766 C C . GLU A 1 97 ? -15.572 -4.583 30.147 1.00 96.69 97 GLU A C 1
ATOM 768 O O . GLU A 1 97 ? -15.679 -5.512 30.954 1.00 96.69 97 GLU A O 1
ATOM 773 N N . LEU A 1 98 ? -14.435 -4.332 29.493 1.00 96.75 98 LEU A N 1
ATOM 774 C CA . LEU A 1 98 ? -13.225 -5.144 29.642 1.00 96.75 98 LEU A CA 1
ATOM 775 C C . LEU A 1 98 ? -12.702 -5.143 31.087 1.00 96.75 98 LEU A C 1
ATOM 777 O O . LEU A 1 98 ? -12.333 -6.196 31.614 1.00 96.75 98 LEU A O 1
ATOM 781 N N . LEU A 1 99 ? -12.717 -3.984 31.755 1.00 95.88 99 LEU A N 1
ATOM 782 C CA . LEU A 1 99 ? -12.314 -3.869 33.161 1.00 95.88 99 LEU A CA 1
ATOM 783 C C . LEU A 1 99 ? -13.221 -4.691 34.082 1.00 95.88 99 LEU A C 1
ATOM 785 O O . LEU A 1 99 ? -12.728 -5.397 34.965 1.00 95.88 99 LEU A O 1
ATOM 789 N N . ARG A 1 100 ? -14.539 -4.655 33.851 1.00 94.38 100 ARG A N 1
ATOM 790 C CA . ARG A 1 100 ? -15.507 -5.447 34.622 1.00 94.38 100 ARG A CA 1
ATOM 791 C C . ARG A 1 100 ? -15.264 -6.950 34.464 1.00 94.38 100 ARG A C 1
ATOM 793 O O . ARG A 1 100 ? -15.291 -7.675 35.458 1.00 94.38 100 ARG A O 1
ATOM 800 N N . VAL A 1 101 ? -15.012 -7.417 33.238 1.00 93.38 101 VAL A N 1
ATOM 801 C CA . VAL A 1 101 ? -14.714 -8.835 32.963 1.00 93.38 101 VAL A CA 1
ATOM 802 C C . VAL A 1 101 ? -13.452 -9.275 33.702 1.00 93.38 101 VAL A C 1
ATOM 804 O O . VAL A 1 101 ? -13.465 -10.309 34.369 1.00 93.38 101 VAL A O 1
ATOM 807 N N . ARG A 1 102 ? -12.388 -8.467 33.649 1.00 91.31 102 ARG A N 1
ATOM 808 C CA . ARG A 1 102 ? -11.120 -8.775 34.318 1.00 91.31 102 ARG A CA 1
ATOM 809 C C . ARG A 1 102 ? -11.265 -8.873 35.839 1.00 91.31 102 ARG A C 1
ATOM 811 O O . ARG A 1 102 ? -10.818 -9.851 36.429 1.00 91.31 102 ARG A O 1
ATOM 818 N N . GLN A 1 103 ? -11.953 -7.922 36.471 1.00 88.06 103 GLN A N 1
ATOM 819 C CA . GLN A 1 103 ? -12.187 -7.949 37.922 1.00 88.06 103 GLN A CA 1
ATOM 820 C C . GLN A 1 103 ? -13.024 -9.159 38.369 1.00 88.06 103 GLN A C 1
ATOM 822 O O . GLN A 1 103 ? -12.832 -9.677 39.467 1.00 88.06 103 GLN A O 1
ATOM 827 N N . GLY A 1 104 ? -13.952 -9.629 37.531 1.00 77.88 104 GLY A N 1
ATOM 828 C CA . GLY A 1 104 ? -14.742 -10.835 37.797 1.00 77.88 104 GLY A CA 1
ATOM 829 C C . GLY A 1 104 ? -13.988 -12.154 37.577 1.00 77.88 104 GLY A C 1
ATOM 830 O O . GLY A 1 104 ? -14.484 -13.205 37.992 1.00 77.88 104 GLY A O 1
ATOM 831 N N . ALA A 1 105 ? -12.831 -12.112 36.912 1.00 72.44 105 ALA A N 1
ATOM 832 C CA . ALA A 1 105 ? -11.926 -13.245 36.738 1.00 72.44 105 ALA A CA 1
ATOM 833 C C . ALA A 1 105 ? -10.864 -13.304 37.848 1.00 72.44 105 ALA A C 1
ATOM 835 O O . ALA A 1 105 ? -10.564 -14.387 38.323 1.00 72.44 105 ALA A O 1
ATOM 836 N N . GLU A 1 106 ? -10.356 -12.157 38.315 1.00 69.00 106 GLU A N 1
ATOM 837 C CA . GLU A 1 106 ? -9.387 -12.082 39.429 1.00 69.00 106 GLU A CA 1
ATOM 838 C C . GLU A 1 106 ? -10.014 -12.372 40.809 1.00 69.00 106 GLU A C 1
ATOM 840 O O . GLU A 1 106 ? -9.304 -12.653 41.769 1.00 69.00 106 GLU A O 1
ATOM 845 N N . ARG A 1 107 ? -11.346 -12.304 40.929 1.00 59.59 107 ARG A N 1
ATOM 846 C CA . ARG A 1 107 ? -12.094 -12.629 42.160 1.00 59.59 107 ARG A CA 1
ATOM 847 C C . ARG A 1 107 ? -12.571 -14.089 42.237 1.00 59.59 107 ARG A C 1
ATOM 849 O O . ARG A 1 107 ? -13.357 -14.398 43.131 1.00 59.59 107 ARG A O 1
ATOM 856 N N . ARG A 1 108 ? -12.168 -14.951 41.297 1.00 51.41 108 ARG A N 1
ATOM 857 C CA . ARG A 1 108 ? -12.521 -16.378 41.247 1.00 51.41 108 ARG A CA 1
ATOM 858 C C . ARG A 1 108 ? -11.312 -17.270 41.469 1.00 51.41 108 ARG A C 1
ATOM 860 O O . ARG A 1 108 ? -10.214 -16.875 41.030 1.00 51.41 108 ARG A O 1
#

pLDDT: mean 93.46, std 10.35, range [36.12, 98.19]

Sequence (108 aa):
MTRGLSDQLLSQLSECVTSQLGLHFPQARWRDLERGIRSAAREFGTPDAESCARWLLSAPLTKNQIEILASELTVGETYFFREPRSFAILGERILPELLRVRQGAERR